Protein AF-A0A935GV16-F1 (afdb_monomer)

pLDDT: mean 92.58, std 10.13, range [47.0, 98.69]

Foldseek 3Di:
DLWAALVLLCLQQVHDSVVVVVCCVVPLWDWDADPNGIITDVVSCCVRGPFNDDPVCSVLSSCLRVQPLVSLQVVLVSCVVSLNQLSSLVSLVSSLVVLNLSSLQVNLVCCCVVRNHRNDNVSSLVSLVSSVVVPNPVSVVVNVVVVVVVVPDDDPDD

Sequence (158 aa):
MNLISLQAAVVLTDRSERTLWRMIADGSVTRTVENGKALIDLHSLAPSLCVPLDADDYALVIKADQGDASAQTDLALIFFSHGKTKGAIYWLEQAGKQGFPEAMNWLGHCYVAGNGVGKDEATGLAWLGKAAALGHVISKAQISGVVYGRVNQPMPNS

Secondary structure (DSSP, 8-state):
--EEEHHHHHHHHT--HHHHHHHHHTTSS-EEEETTEEEEEHHHHGGG-SS---TTTHHHHHHHHTT-HHHHHHHHHHHHHTT-HHHHHHHHHHHHHTT-HHHHHHHHHHHHHTSSS---HHHHHHHHHHHHHTT-HHHHHHHHHHHHHHHTSPPP--

Radius of gyration: 18.98 Å; Cα contacts (8 Å, |Δi|>4): 235; chains: 1; bounding box: 52×38×54 Å

Nearest PDB structures (foldseek):
  6ok3-assembly1_B  TM=9.336E-01  e=8.615E-04  Oxalobacter formigenes OXCC13
  8sxq-assembly2_B  TM=8.264E-01  e=1.052E-03  Legionella pneumophila
  6deh-assembly2_B  TM=6.872E-01  e=8.615E-04  Legionella pneumophila subsp. pneumophila str. Philadelphia 1
  1ouv-assembly1_A  TM=8.443E-01  e=1.555E-02  Helicobacter pylori 26695
  1klx-assembly1_A  TM=7.976E-01  e=8.981E-03  Helicobacter pylori

Mean predicted aligned error: 5.22 Å

Structure (mmCIF, N/CA/C/O backbone):
data_AF-A0A935GV16-F1
#
_entry.id   AF-A0A935GV16-F1
#
loop_
_atom_site.group_PDB
_atom_site.id
_atom_site.type_symbol
_atom_site.label_atom_id
_atom_site.label_alt_id
_atom_site.label_comp_id
_atom_site.label_asym_id
_atom_site.label_entity_id
_atom_site.label_seq_id
_atom_site.pdbx_PDB_ins_code
_atom_site.Cartn_x
_atom_site.Cartn_y
_atom_site.Cartn_z
_atom_site.occupancy
_atom_site.B_iso_or_equiv
_atom_site.auth_seq_id
_atom_site.auth_comp_id
_atom_site.auth_asym_id
_atom_site.auth_atom_id
_atom_site.pdbx_PDB_model_num
ATOM 1 N N . MET A 1 1 ? -13.601 13.618 11.755 1.00 71.44 1 MET A N 1
ATOM 2 C CA . MET A 1 1 ? -13.307 12.198 12.038 1.00 71.44 1 MET A CA 1
ATOM 3 C C . MET A 1 1 ? -12.455 11.703 10.886 1.00 71.44 1 MET A C 1
ATOM 5 O O . MET A 1 1 ? -12.820 11.979 9.748 1.00 71.44 1 MET A O 1
ATOM 9 N N . ASN A 1 2 ? -11.297 11.106 11.162 1.00 90.69 2 ASN A N 1
ATOM 10 C CA . ASN A 1 2 ? -10.331 10.733 10.126 1.00 90.69 2 ASN A CA 1
ATOM 11 C C . ASN A 1 2 ? -10.659 9.319 9.660 1.00 90.69 2 ASN A C 1
ATOM 13 O O . ASN A 1 2 ? -10.172 8.344 10.220 1.00 90.69 2 ASN A O 1
ATOM 17 N N . LEU A 1 3 ? -11.589 9.225 8.713 1.00 95.50 3 LEU A N 1
ATOM 18 C CA . LEU A 1 3 ? -12.192 7.967 8.296 1.00 95.50 3 LEU A CA 1
ATOM 19 C C . LEU A 1 3 ? -11.471 7.379 7.090 1.00 95.50 3 LEU A C 1
ATOM 21 O O . LEU A 1 3 ? -11.207 8.090 6.123 1.00 95.50 3 LEU A O 1
ATOM 25 N N . ILE A 1 4 ? -11.209 6.077 7.147 1.00 96.88 4 ILE A N 1
ATOM 26 C CA . ILE A 1 4 ? -10.581 5.318 6.063 1.00 96.88 4 ILE A CA 1
ATOM 27 C C . ILE A 1 4 ? -11.333 4.017 5.793 1.00 96.88 4 ILE A C 1
ATOM 29 O O . ILE A 1 4 ? -12.059 3.503 6.650 1.00 96.88 4 ILE A O 1
ATOM 33 N N . SER A 1 5 ? -11.138 3.445 4.613 1.00 97.31 5 SER A N 1
ATOM 34 C CA . SER A 1 5 ? -11.672 2.134 4.274 1.00 97.31 5 SER A CA 1
ATOM 35 C C . SER A 1 5 ? -11.084 1.027 5.159 1.00 97.31 5 SER A C 1
ATOM 37 O O . SER A 1 5 ? -9.951 1.093 5.645 1.00 97.31 5 SER A O 1
ATOM 39 N N . LEU A 1 6 ? -11.848 -0.056 5.322 1.00 96.62 6 LEU A N 1
ATOM 40 C CA . LEU A 1 6 ? -11.369 -1.266 5.995 1.00 96.62 6 LEU A CA 1
ATOM 41 C C . LEU A 1 6 ? -10.099 -1.831 5.336 1.00 96.62 6 LEU A C 1
ATOM 43 O O . LEU A 1 6 ? -9.215 -2.329 6.029 1.00 96.62 6 LEU A O 1
ATOM 47 N N . GLN A 1 7 ? -9.984 -1.719 4.011 1.00 97.25 7 GLN A N 1
ATOM 48 C CA . GLN A 1 7 ? -8.817 -2.202 3.281 1.00 97.25 7 GLN A CA 1
ATOM 49 C C . GLN A 1 7 ? -7.567 -1.368 3.595 1.00 97.25 7 GLN A C 1
ATOM 51 O O . GLN A 1 7 ? -6.501 -1.939 3.826 1.00 97.25 7 GLN A O 1
ATOM 56 N N . ALA A 1 8 ? -7.686 -0.039 3.672 1.00 97.31 8 ALA A N 1
ATOM 57 C CA . ALA A 1 8 ? -6.582 0.804 4.126 1.00 97.31 8 ALA A CA 1
ATOM 58 C C . ALA A 1 8 ? -6.184 0.467 5.569 1.00 97.31 8 ALA A C 1
ATOM 60 O O . ALA A 1 8 ? -4.997 0.331 5.855 1.00 97.31 8 ALA A O 1
ATOM 61 N N . ALA A 1 9 ? -7.151 0.228 6.461 1.00 97.62 9 ALA A N 1
ATOM 62 C CA . ALA A 1 9 ? -6.873 -0.184 7.838 1.00 97.62 9 ALA A CA 1
ATOM 63 C C . ALA A 1 9 ? -6.107 -1.522 7.923 1.00 97.62 9 ALA A C 1
ATOM 65 O O . ALA A 1 9 ? -5.178 -1.653 8.725 1.00 97.62 9 ALA A O 1
ATOM 66 N N . VAL A 1 10 ? -6.452 -2.506 7.082 1.00 98.19 10 VAL A N 1
ATOM 67 C CA . VAL A 1 10 ? -5.728 -3.791 6.971 1.00 98.19 10 VAL A CA 1
ATOM 68 C C . VAL A 1 10 ? -4.258 -3.551 6.643 1.00 98.19 10 VAL A C 1
ATOM 70 O O . VAL A 1 10 ? -3.375 -4.105 7.299 1.00 98.19 10 VAL A O 1
ATOM 73 N N . VAL A 1 11 ? -3.992 -2.684 5.667 1.00 98.00 11 VAL A N 1
ATOM 74 C CA . VAL A 1 11 ? -2.633 -2.380 5.206 1.00 98.00 11 VAL A CA 1
ATOM 75 C C . VAL A 1 11 ? -1.856 -1.583 6.253 1.00 98.00 11 VAL A C 1
ATOM 77 O O . VAL A 1 11 ? -0.722 -1.933 6.567 1.00 98.00 11 VAL A O 1
ATOM 80 N N . LEU A 1 12 ? -2.476 -0.561 6.847 1.00 97.69 12 LEU A N 1
ATOM 81 C CA . LEU A 1 12 ? -1.882 0.293 7.882 1.00 97.69 12 LEU A CA 1
ATOM 82 C C . LEU A 1 12 ? -1.510 -0.458 9.155 1.00 97.69 12 LEU A C 1
ATOM 84 O O . LEU A 1 12 ? -0.559 -0.071 9.830 1.00 97.69 12 LEU A O 1
ATOM 88 N N . THR A 1 13 ? -2.225 -1.531 9.478 1.00 97.56 13 THR A N 1
ATOM 89 C CA . THR A 1 13 ? -1.956 -2.336 10.675 1.00 97.56 13 THR A CA 1
ATOM 90 C C . THR A 1 13 ? -1.159 -3.607 10.395 1.00 97.56 13 THR A C 1
ATOM 92 O O . THR A 1 13 ? -0.683 -4.229 11.343 1.00 97.56 13 THR A O 1
ATOM 95 N N . ASP A 1 14 ? -0.996 -4.003 9.126 1.00 96.88 14 ASP A N 1
ATOM 96 C CA . ASP A 1 14 ? -0.453 -5.314 8.727 1.00 96.88 14 ASP A CA 1
ATOM 97 C C . ASP A 1 14 ? -1.216 -6.476 9.410 1.00 96.88 14 ASP A C 1
ATOM 99 O O . ASP A 1 14 ? -0.645 -7.472 9.866 1.00 96.88 14 ASP A O 1
ATOM 103 N N . ARG A 1 15 ? -2.545 -6.329 9.545 1.00 96.50 15 ARG A N 1
ATOM 104 C CA . ARG A 1 15 ? -3.440 -7.302 10.200 1.00 96.50 15 ARG A CA 1
ATOM 105 C C . ARG A 1 15 ? -4.534 -7.762 9.253 1.00 96.50 15 ARG A C 1
ATOM 107 O O . ARG A 1 15 ? -5.042 -7.003 8.444 1.00 96.50 15 ARG A O 1
ATOM 114 N N . SER A 1 16 ? -4.967 -9.010 9.422 1.00 97.19 16 SER A N 1
ATOM 115 C CA . SER A 1 16 ? -6.108 -9.536 8.669 1.00 97.19 16 SER A CA 1
ATOM 116 C C . SER A 1 16 ? -7.405 -8.787 8.982 1.00 97.19 16 SER A C 1
ATOM 118 O O . SER A 1 16 ? -7.615 -8.344 10.11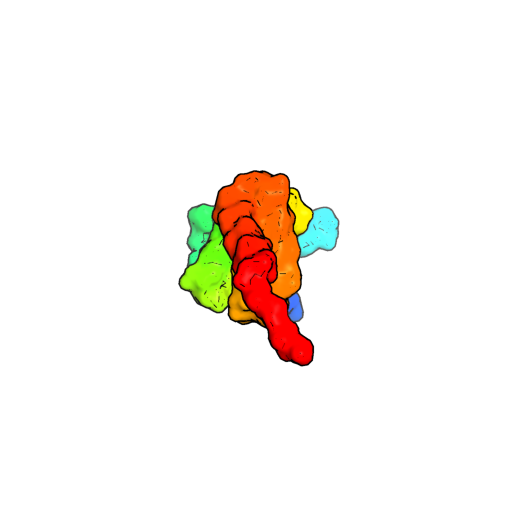5 1.00 97.19 16 SER A O 1
ATOM 120 N N . GLU A 1 17 ? -8.322 -8.768 8.016 1.00 96.62 17 GLU A N 1
ATOM 121 C CA . GLU A 1 17 ? -9.669 -8.217 8.184 1.00 96.62 17 GLU A CA 1
ATOM 122 C C . GLU A 1 17 ? -10.393 -8.829 9.397 1.00 96.62 17 GLU A C 1
ATOM 124 O O . GLU A 1 17 ? -10.965 -8.120 10.219 1.00 96.62 17 GLU A O 1
ATOM 129 N N . ARG A 1 18 ? -10.268 -10.152 9.590 1.00 97.31 18 ARG A N 1
ATOM 130 C CA . ARG A 1 18 ? -10.809 -10.869 10.758 1.00 97.31 18 ARG A CA 1
ATOM 131 C C . ARG A 1 18 ? -10.305 -10.294 12.083 1.00 97.31 18 ARG A C 1
ATOM 133 O O . ARG A 1 18 ? -11.061 -10.209 13.048 1.00 97.31 18 ARG A O 1
ATOM 140 N N . THR A 1 19 ? -9.025 -9.931 12.149 1.00 97.44 19 THR A N 1
ATOM 141 C CA . THR A 1 19 ? -8.430 -9.336 13.351 1.00 97.44 19 THR A CA 1
ATOM 142 C C . THR A 1 19 ? -9.002 -7.948 13.604 1.00 97.44 19 THR A C 1
ATOM 144 O O . THR A 1 19 ? -9.349 -7.654 14.745 1.00 97.44 19 THR A O 1
ATOM 147 N N . LEU A 1 20 ? -9.153 -7.129 12.559 1.00 97.12 20 LEU A N 1
ATOM 148 C CA . LEU A 1 20 ? -9.764 -5.805 12.687 1.00 97.12 20 LEU A CA 1
ATOM 149 C C . LEU A 1 20 ? -11.225 -5.893 13.122 1.00 97.12 20 LEU A C 1
ATOM 151 O O . LEU A 1 20 ? -11.627 -5.181 14.035 1.00 97.12 20 LEU A O 1
ATOM 155 N N . TRP A 1 21 ? -12.007 -6.822 12.568 1.00 97.19 21 TRP A N 1
ATOM 156 C CA . TRP A 1 21 ? -13.382 -7.037 13.022 1.00 97.19 21 TRP A CA 1
ATOM 157 C C . TRP A 1 21 ? -13.468 -7.420 14.499 1.00 97.19 21 TRP A C 1
ATOM 159 O O . TRP A 1 21 ? -14.381 -6.964 15.186 1.00 97.19 21 TRP A O 1
ATOM 169 N N . ARG A 1 22 ? -12.505 -8.197 15.012 1.00 97.50 22 ARG A N 1
ATOM 170 C CA . ARG A 1 22 ? -12.417 -8.495 16.447 1.00 97.50 22 ARG A CA 1
ATOM 171 C C . ARG A 1 22 ? -12.119 -7.241 17.273 1.00 97.50 22 ARG A C 1
ATOM 173 O O . ARG A 1 22 ? -12.804 -7.027 18.261 1.00 97.50 22 ARG A O 1
ATOM 180 N N . MET A 1 23 ? -11.172 -6.410 16.834 1.00 96.50 23 MET A N 1
ATOM 181 C CA . MET A 1 23 ? -10.834 -5.140 17.500 1.00 96.50 23 MET A CA 1
ATOM 182 C C . MET A 1 23 ? -12.003 -4.146 17.495 1.00 96.50 23 MET A C 1
ATOM 184 O O . MET A 1 23 ? -12.144 -3.323 18.391 1.00 96.50 23 MET A O 1
ATOM 188 N N . ILE A 1 24 ? -12.864 -4.214 16.481 1.00 96.25 24 ILE A N 1
ATOM 189 C CA . ILE A 1 24 ? -14.084 -3.410 16.453 1.00 96.25 24 ILE A CA 1
ATOM 190 C C . ILE A 1 24 ? -15.137 -3.992 17.405 1.00 96.25 24 ILE A C 1
ATOM 192 O O . ILE A 1 24 ? -15.853 -3.247 18.066 1.00 96.25 24 ILE A O 1
ATOM 196 N N . ALA A 1 25 ? -15.245 -5.321 17.488 1.00 96.38 25 ALA A N 1
ATOM 197 C CA . ALA A 1 25 ? -16.183 -5.993 18.385 1.00 96.38 25 ALA A CA 1
ATOM 198 C C . ALA A 1 25 ? -15.826 -5.818 19.871 1.00 96.38 25 ALA A C 1
ATOM 200 O O . ALA A 1 25 ? -16.730 -5.755 20.699 1.00 96.38 25 ALA A O 1
ATOM 201 N N . ASP A 1 26 ? -14.535 -5.731 20.204 1.00 95.50 26 ASP A N 1
ATOM 202 C CA . ASP A 1 26 ? -14.057 -5.486 21.571 1.00 95.50 26 ASP A CA 1
ATOM 203 C C . ASP A 1 26 ? -13.931 -3.992 21.937 1.00 95.50 26 ASP A C 1
ATOM 205 O O . ASP A 1 26 ? -13.652 -3.669 23.090 1.00 95.50 26 ASP A O 1
ATOM 209 N N . GLY A 1 27 ? -14.192 -3.084 20.989 1.00 94.56 27 GLY A N 1
ATOM 210 C CA . GLY A 1 27 ? -14.196 -1.634 21.206 1.00 94.56 27 GLY A CA 1
ATOM 211 C C . GLY A 1 27 ? -12.821 -0.965 21.156 1.00 94.56 27 GLY A C 1
ATOM 212 O O . GLY A 1 27 ? -12.742 0.245 21.357 1.00 94.56 27 GLY A O 1
ATOM 213 N N . SER A 1 28 ? -11.749 -1.705 20.854 1.00 94.94 28 SER A N 1
ATOM 214 C CA . SER A 1 28 ? -10.404 -1.132 20.691 1.00 94.94 28 SER A CA 1
ATOM 215 C C . SER A 1 28 ? -10.282 -0.235 19.455 1.00 94.94 28 SER A C 1
ATOM 217 O O . SER A 1 28 ? -9.417 0.635 19.416 1.00 94.94 28 SER A O 1
ATOM 219 N N . VAL A 1 29 ? -11.110 -0.466 18.431 1.00 96.06 29 VAL A N 1
ATOM 220 C CA . VAL A 1 29 ? -11.138 0.309 17.183 1.00 96.06 29 VAL A CA 1
ATOM 221 C C . VAL A 1 29 ? -12.558 0.769 16.896 1.00 96.06 29 VAL A C 1
ATOM 223 O O . VAL A 1 29 ? -13.496 -0.030 16.867 1.00 96.06 29 VAL A O 1
ATOM 226 N N . THR A 1 30 ? -12.711 2.058 16.613 1.00 96.44 30 THR A N 1
ATOM 227 C CA . THR A 1 30 ? -14.010 2.657 16.313 1.00 96.44 30 THR A CA 1
ATOM 228 C C . THR A 1 30 ? -14.282 2.593 14.815 1.00 96.44 30 THR A C 1
ATOM 230 O O . THR A 1 30 ? -13.408 2.868 13.989 1.00 96.44 30 THR A O 1
ATOM 233 N N . ARG A 1 31 ? -15.523 2.258 14.448 1.00 95.31 31 ARG A N 1
ATOM 234 C CA . ARG A 1 31 ? -16.009 2.339 13.066 1.00 95.31 31 ARG A CA 1
ATOM 235 C C . ARG A 1 31 ? -17.272 3.185 12.971 1.00 95.31 31 ARG A C 1
ATOM 237 O O . ARG A 1 31 ? -18.069 3.218 13.905 1.00 95.31 31 ARG A O 1
ATOM 244 N N . THR A 1 32 ? -17.496 3.758 11.799 1.00 95.56 32 THR A N 1
ATOM 245 C CA . THR A 1 32 ? -18.804 4.244 11.350 1.00 95.56 32 THR A CA 1
ATOM 246 C C . THR A 1 32 ? -19.256 3.452 10.122 1.00 95.56 32 THR A C 1
ATOM 248 O O . THR A 1 32 ? -18.487 2.674 9.549 1.00 95.56 32 THR A O 1
ATOM 251 N N . VAL A 1 33 ? -20.517 3.607 9.732 1.00 94.12 33 VAL A N 1
ATOM 252 C CA . VAL A 1 33 ? -21.061 3.022 8.505 1.00 94.12 33 VAL A CA 1
ATOM 253 C C . VAL A 1 33 ? -21.597 4.147 7.636 1.00 94.12 33 VAL A C 1
ATOM 255 O O . VAL A 1 33 ? -22.515 4.855 8.037 1.00 94.12 33 VAL A O 1
ATOM 258 N N . GLU A 1 34 ? -21.052 4.277 6.431 1.00 91.50 34 GLU A N 1
ATOM 259 C CA . GLU A 1 34 ? -21.487 5.257 5.436 1.00 91.50 34 GLU A CA 1
ATOM 260 C C . GLU A 1 34 ? -21.792 4.540 4.123 1.00 91.50 34 GLU A C 1
ATOM 262 O O . GLU A 1 34 ? -20.988 3.747 3.631 1.00 91.50 34 GLU A O 1
ATOM 267 N N . ASN A 1 35 ? -22.982 4.773 3.558 1.00 90.38 35 ASN A N 1
ATOM 268 C CA . ASN A 1 35 ? -23.439 4.129 2.318 1.00 90.38 35 ASN A CA 1
ATOM 269 C C . ASN A 1 35 ? -23.295 2.590 2.330 1.00 90.38 35 ASN A C 1
ATOM 271 O O . ASN A 1 35 ? -22.925 1.976 1.330 1.00 90.38 35 ASN A O 1
ATOM 275 N N . GLY A 1 36 ? -23.541 1.965 3.487 1.00 89.75 36 GLY A N 1
ATOM 276 C CA . GLY A 1 36 ? -23.418 0.516 3.679 1.00 89.75 36 GLY A CA 1
ATOM 277 C C . GLY A 1 36 ? -21.979 -0.007 3.778 1.00 89.75 36 GLY A C 1
ATOM 278 O O . GLY A 1 36 ? -21.787 -1.216 3.894 1.00 89.75 36 GLY A O 1
ATOM 279 N N . LYS A 1 37 ? -20.967 0.869 3.762 1.00 91.44 37 LYS A N 1
ATOM 280 C CA . LYS A 1 37 ? -19.553 0.510 3.922 1.00 91.44 37 LYS A CA 1
ATOM 281 C C . LYS A 1 37 ? -19.069 0.879 5.318 1.00 91.44 37 LYS A C 1
ATOM 283 O O . LYS A 1 37 ? -19.358 1.963 5.816 1.00 91.44 37 LYS A O 1
ATOM 288 N N . ALA A 1 38 ? -18.315 -0.020 5.944 1.00 93.19 38 ALA A N 1
ATOM 289 C CA . ALA A 1 38 ? -17.644 0.278 7.201 1.00 93.19 38 ALA A CA 1
ATOM 290 C C . ALA A 1 38 ? -16.425 1.173 6.943 1.00 93.19 38 ALA A C 1
ATOM 292 O O . ALA A 1 38 ? -15.550 0.813 6.151 1.00 93.19 38 ALA A O 1
ATOM 293 N N . LEU A 1 39 ? -16.375 2.309 7.634 1.00 96.69 39 LEU A N 1
ATOM 294 C CA . LEU A 1 39 ? -15.226 3.204 7.667 1.00 96.69 39 LEU A CA 1
ATOM 295 C C . LEU A 1 39 ? -14.621 3.188 9.065 1.00 96.69 39 LEU A C 1
ATOM 297 O O . LEU A 1 39 ? -15.343 3.220 10.063 1.00 96.69 39 LEU A O 1
ATOM 301 N N . ILE A 1 40 ? -13.301 3.116 9.135 1.00 96.81 40 ILE A N 1
ATOM 302 C CA . ILE A 1 40 ? -12.550 2.979 10.377 1.00 96.81 40 ILE A CA 1
ATOM 303 C C . ILE A 1 40 ? -12.002 4.341 10.785 1.00 96.81 40 ILE A C 1
ATOM 305 O O . ILE A 1 40 ? -11.490 5.075 9.941 1.00 96.81 40 ILE A O 1
ATOM 309 N N . ASP A 1 41 ? -12.104 4.677 12.069 1.00 95.81 41 ASP A N 1
ATOM 310 C CA . ASP A 1 41 ? -11.482 5.883 12.609 1.00 95.81 41 ASP A CA 1
ATOM 311 C C . ASP A 1 41 ? -9.976 5.665 12.789 1.00 95.81 41 ASP A C 1
ATOM 313 O O . ASP A 1 41 ? -9.537 4.890 13.644 1.00 95.81 41 ASP A O 1
ATOM 317 N N . LEU A 1 42 ? -9.183 6.366 11.982 1.00 95.00 42 LEU A N 1
ATOM 318 C CA . LEU A 1 42 ? -7.728 6.261 11.949 1.00 95.00 42 LEU A CA 1
ATOM 319 C C . LEU A 1 42 ? -7.084 6.611 13.296 1.00 95.00 42 LEU A C 1
ATOM 321 O O . LEU A 1 42 ? -6.090 5.992 13.668 1.00 95.00 42 LEU A O 1
ATOM 325 N N . HIS A 1 43 ? -7.676 7.526 14.069 1.00 94.06 43 HIS A N 1
ATOM 326 C CA . HIS A 1 43 ? -7.149 7.857 15.393 1.00 94.06 43 HIS A CA 1
ATOM 327 C C . HIS A 1 43 ? -7.214 6.654 16.347 1.00 94.06 43 HIS A C 1
ATOM 329 O O . HIS A 1 43 ? -6.239 6.351 17.033 1.00 94.06 43 HIS A O 1
ATOM 335 N N . SER A 1 44 ? -8.320 5.902 16.325 1.00 94.88 44 SER A N 1
ATOM 336 C CA . SER A 1 44 ? -8.457 4.669 17.113 1.00 94.88 44 SER A CA 1
ATOM 337 C C . SER A 1 44 ? -7.489 3.554 16.681 1.00 94.88 44 SER A C 1
ATOM 339 O O . SER A 1 44 ? -7.157 2.679 17.477 1.00 94.88 44 SER A O 1
ATOM 341 N N . LEU A 1 45 ? -6.982 3.596 15.441 1.00 94.44 45 LEU A N 1
ATOM 342 C CA . LEU A 1 45 ? -5.989 2.642 14.938 1.00 94.44 45 LEU A CA 1
ATOM 343 C C . LEU A 1 45 ? -4.553 2.960 15.358 1.00 94.44 45 LEU A C 1
ATOM 345 O O . LEU A 1 45 ? -3.717 2.062 15.253 1.00 94.44 45 LEU A O 1
ATOM 349 N N . ALA A 1 46 ? -4.257 4.177 15.832 1.00 93.25 46 ALA A N 1
ATOM 350 C CA . ALA A 1 46 ? -2.893 4.637 16.116 1.00 93.25 46 ALA A CA 1
ATOM 351 C C . ALA A 1 46 ? -2.034 3.633 16.920 1.00 93.25 46 ALA A C 1
ATOM 353 O O . ALA A 1 46 ? -0.905 3.364 16.505 1.00 93.25 46 ALA A O 1
ATOM 354 N N . PRO A 1 47 ? -2.544 2.972 17.985 1.00 93.75 47 PRO A N 1
ATOM 355 C CA . PRO A 1 47 ? -1.760 1.996 18.753 1.00 93.75 47 PRO A CA 1
ATOM 356 C C . PRO A 1 47 ? -1.407 0.709 17.988 1.00 93.75 47 PRO A C 1
ATOM 358 O O . PRO A 1 47 ? -0.618 -0.103 18.465 1.00 93.75 47 PRO A O 1
ATOM 361 N N . SER A 1 48 ? -2.042 0.471 16.840 1.00 95.38 48 SER A N 1
ATOM 362 C CA . SER A 1 48 ? -1.935 -0.760 16.050 1.00 95.38 48 SER A CA 1
ATOM 363 C C . SER A 1 48 ? -1.279 -0.564 14.685 1.00 95.38 48 SER A C 1
ATOM 365 O O . SER A 1 48 ? -1.199 -1.535 13.928 1.00 95.38 48 SER A O 1
ATOM 367 N N . LEU A 1 49 ? -0.834 0.653 14.361 1.00 96.50 49 LEU A N 1
ATOM 368 C CA . LEU A 1 49 ? -0.180 0.955 13.093 1.00 96.50 49 LEU A CA 1
ATOM 369 C C . LEU A 1 49 ? 1.167 0.234 12.981 1.00 96.50 49 LEU A C 1
ATOM 371 O O . LEU A 1 49 ? 1.925 0.115 13.943 1.00 96.50 49 LEU A O 1
ATOM 375 N N . CYS A 1 50 ? 1.465 -0.260 11.783 1.00 96.75 50 CYS A N 1
ATOM 376 C CA . CYS A 1 50 ? 2.712 -0.959 11.487 1.00 96.75 50 CYS A CA 1
ATOM 377 C C . CYS A 1 50 ? 3.854 -0.011 11.076 1.00 96.75 50 CYS A C 1
ATOM 379 O O . CYS A 1 50 ? 4.995 -0.457 10.944 1.00 96.75 50 CYS A O 1
ATOM 381 N N . VAL A 1 51 ? 3.54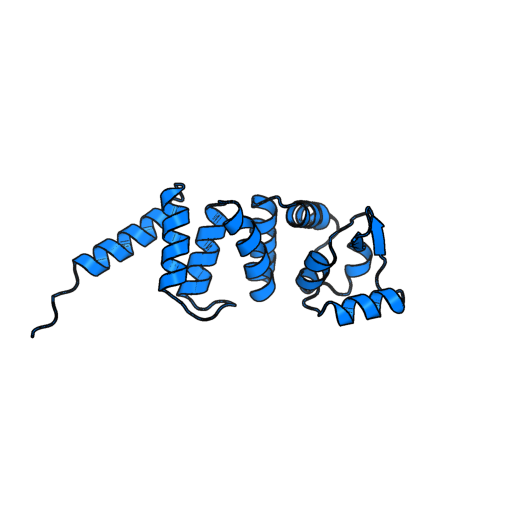0 1.272 10.898 1.00 96.44 51 VAL A N 1
ATOM 382 C CA . VAL A 1 51 ? 4.457 2.384 10.635 1.00 96.44 51 VAL A CA 1
ATOM 383 C C . VAL A 1 51 ? 4.093 3.553 11.559 1.00 96.44 51 VAL A C 1
ATOM 385 O O . VAL A 1 51 ? 2.914 3.691 11.900 1.00 96.44 51 VAL A O 1
ATOM 388 N N . PRO A 1 52 ? 5.060 4.377 11.998 1.00 93.12 52 PRO A N 1
ATOM 389 C CA . PRO A 1 52 ? 4.759 5.560 12.790 1.00 93.12 52 PRO A CA 1
ATOM 390 C C . PRO A 1 52 ? 4.067 6.587 11.890 1.00 93.12 52 PRO A C 1
ATOM 392 O O . PRO A 1 52 ? 4.698 7.149 11.002 1.00 93.12 52 PRO A O 1
ATOM 395 N N . LEU A 1 53 ? 2.765 6.778 12.102 1.00 92.88 53 LEU A N 1
ATOM 396 C CA . LEU A 1 53 ? 1.992 7.863 11.502 1.00 92.88 53 LEU A CA 1
ATOM 397 C C . LEU A 1 53 ? 1.347 8.646 12.633 1.00 92.88 53 LEU A C 1
ATOM 399 O O . LEU A 1 53 ? 0.679 8.056 13.495 1.00 92.88 53 LEU A O 1
ATOM 403 N N . ASP A 1 54 ? 1.550 9.952 12.626 1.00 87.19 54 ASP A N 1
ATOM 404 C CA . ASP A 1 54 ? 0.930 10.853 13.586 1.00 87.19 54 ASP A CA 1
ATOM 405 C C . ASP A 1 54 ? -0.268 11.595 12.971 1.00 87.19 54 ASP A C 1
ATOM 407 O O . ASP A 1 54 ? -0.748 11.271 11.883 1.00 87.19 54 ASP A O 1
ATOM 411 N N . ALA A 1 55 ? -0.819 12.553 13.716 1.00 87.12 55 ALA A N 1
ATOM 412 C CA . ALA A 1 55 ? -1.988 13.303 13.279 1.00 87.12 55 ALA A CA 1
ATOM 413 C C . ALA A 1 55 ? -1.728 14.140 12.013 1.00 87.12 55 ALA A C 1
ATOM 415 O O . ALA A 1 55 ? -2.676 14.372 11.256 1.00 87.12 55 ALA A O 1
ATOM 416 N N . ASP A 1 56 ? -0.483 14.554 11.770 1.00 89.44 56 ASP A N 1
ATOM 417 C CA . ASP A 1 56 ? -0.112 15.361 10.607 1.00 89.44 56 ASP A CA 1
ATOM 418 C C . ASP A 1 56 ? -0.080 14.490 9.336 1.00 89.44 56 ASP A C 1
ATOM 420 O O . ASP A 1 56 ? -0.464 14.945 8.252 1.00 89.44 56 ASP A O 1
ATOM 424 N N . ASP A 1 57 ? 0.232 13.198 9.477 1.00 94.38 57 ASP A N 1
ATOM 425 C CA . ASP A 1 57 ? 0.212 12.223 8.380 1.00 94.38 57 ASP A CA 1
ATOM 426 C C . ASP A 1 57 ? -1.201 11.762 7.983 1.00 94.38 57 ASP A C 1
ATOM 428 O O . ASP A 1 57 ? -1.415 11.215 6.897 1.00 94.38 57 ASP A O 1
ATOM 432 N N . TYR A 1 58 ? -2.212 11.959 8.832 1.00 94.81 58 TYR A N 1
ATOM 433 C CA . TYR A 1 58 ? -3.559 11.433 8.566 1.00 94.81 58 TYR A CA 1
ATOM 434 C C . TYR A 1 58 ? -4.182 12.012 7.298 1.00 94.81 58 TYR A C 1
ATOM 436 O O . TYR A 1 58 ? -4.894 11.304 6.583 1.00 94.81 58 TYR A O 1
ATOM 444 N N . ALA A 1 59 ? -3.882 13.271 6.973 1.00 96.38 59 ALA A N 1
ATOM 445 C CA . ALA A 1 59 ? -4.331 13.876 5.724 1.00 96.38 59 ALA A CA 1
ATOM 446 C C . ALA A 1 59 ? -3.763 13.142 4.496 1.00 96.38 59 ALA A C 1
ATOM 448 O O . ALA A 1 59 ? -4.480 12.961 3.509 1.00 96.38 59 ALA A O 1
ATOM 449 N N . LEU A 1 60 ? -2.506 12.688 4.561 1.00 97.31 60 LEU A N 1
ATOM 450 C CA . LEU A 1 60 ? -1.880 11.880 3.514 1.00 97.31 60 LEU A CA 1
ATOM 451 C C . LEU A 1 60 ? -2.583 10.524 3.385 1.00 97.31 60 LEU A C 1
ATOM 453 O O . LEU A 1 60 ? -2.955 10.128 2.281 1.00 97.31 60 LEU A O 1
ATOM 457 N N . VAL A 1 61 ? -2.824 9.847 4.510 1.00 97.94 61 VAL A N 1
ATOM 458 C CA . VAL A 1 61 ? -3.498 8.539 4.534 1.00 97.94 61 VAL A CA 1
ATOM 459 C C . VAL A 1 61 ? -4.906 8.620 3.947 1.00 97.94 61 VAL A C 1
ATOM 461 O O . VAL A 1 61 ? -5.284 7.779 3.132 1.00 97.94 61 VAL A O 1
ATOM 464 N N . ILE A 1 62 ? -5.673 9.646 4.320 1.00 97.12 62 ILE A N 1
ATOM 465 C CA . ILE A 1 62 ? -7.032 9.853 3.809 1.00 97.12 62 ILE A CA 1
ATOM 466 C C . ILE A 1 62 ? -7.005 10.094 2.297 1.00 97.12 62 ILE A C 1
ATOM 468 O O . ILE A 1 62 ? -7.783 9.479 1.571 1.00 97.12 62 ILE A O 1
ATOM 472 N N . LYS A 1 63 ? -6.093 10.939 1.797 1.00 98.19 63 LYS A N 1
ATOM 473 C CA . LYS A 1 63 ? -5.939 11.162 0.349 1.00 98.19 63 LYS A CA 1
ATOM 474 C C . LYS A 1 63 ? -5.565 9.876 -0.387 1.00 98.19 63 LYS A C 1
ATOM 476 O O . LYS A 1 63 ? -6.136 9.590 -1.439 1.00 98.19 63 LYS A O 1
ATOM 481 N N . ALA A 1 64 ? -4.655 9.083 0.178 1.00 98.38 64 ALA A N 1
ATOM 482 C CA . ALA A 1 64 ? -4.243 7.812 -0.405 1.00 98.38 64 ALA A CA 1
ATOM 483 C C . ALA A 1 64 ? -5.414 6.814 -0.493 1.00 98.38 64 ALA A C 1
ATOM 485 O O . ALA A 1 64 ? -5.618 6.189 -1.539 1.00 98.38 64 ALA A O 1
ATOM 486 N N . ASP A 1 65 ? -6.221 6.706 0.567 1.00 97.94 65 ASP A N 1
ATOM 487 C CA . ASP A 1 65 ? -7.427 5.866 0.604 1.00 97.94 65 ASP A CA 1
ATOM 488 C C . ASP A 1 65 ? -8.517 6.351 -0.369 1.00 97.94 65 ASP A C 1
ATOM 490 O O . ASP A 1 65 ? -9.213 5.544 -0.983 1.00 97.94 65 ASP A O 1
ATOM 494 N N . GLN A 1 66 ? -8.615 7.666 -0.585 1.00 96.69 66 GLN A N 1
ATOM 495 C CA . GLN A 1 66 ? -9.525 8.277 -1.562 1.00 96.69 66 GLN A CA 1
ATOM 496 C C . GLN A 1 66 ? -9.070 8.126 -3.020 1.00 96.69 66 GLN A C 1
ATOM 498 O O . GLN A 1 66 ? -9.821 8.481 -3.930 1.00 96.69 66 GLN A O 1
ATOM 503 N N . GLY A 1 67 ? -7.878 7.578 -3.258 1.00 97.62 67 GLY A N 1
ATOM 504 C CA . GLY A 1 67 ? -7.390 7.290 -4.602 1.00 97.62 67 GLY A CA 1
ATOM 505 C C . GLY A 1 67 ? -6.347 8.264 -5.136 1.00 97.62 67 GLY A C 1
ATOM 506 O O . GLY A 1 67 ? -5.945 8.105 -6.280 1.00 97.62 67 GLY A O 1
ATOM 507 N N . ASP A 1 68 ? -5.878 9.248 -4.369 1.00 98.50 68 ASP A N 1
ATOM 508 C CA . ASP A 1 68 ? -4.853 10.173 -4.864 1.00 98.50 68 ASP A CA 1
ATOM 509 C C . ASP A 1 68 ? -3.533 9.427 -5.120 1.00 98.50 68 ASP A C 1
ATOM 511 O O . ASP A 1 68 ? -2.880 8.944 -4.195 1.00 98.50 68 ASP A O 1
ATOM 515 N N . ALA A 1 69 ? -3.145 9.303 -6.392 1.00 98.25 69 ALA A N 1
ATOM 516 C CA . ALA A 1 69 ? -2.002 8.485 -6.788 1.00 98.25 69 ALA A CA 1
ATOM 517 C C . ALA A 1 69 ? -0.657 9.020 -6.261 1.00 98.25 69 ALA A C 1
ATOM 519 O O . ALA A 1 69 ? 0.255 8.229 -6.001 1.00 98.25 69 ALA A O 1
ATOM 520 N N . SER A 1 70 ? -0.532 10.338 -6.063 1.00 98.12 70 SER A N 1
ATOM 521 C CA . SER A 1 70 ? 0.661 10.926 -5.447 1.00 98.12 70 SER A CA 1
ATOM 522 C C . SER A 1 70 ? 0.724 10.537 -3.974 1.00 98.12 70 SER A C 1
ATOM 524 O O . SER A 1 70 ? 1.723 9.975 -3.539 1.00 98.12 70 SER A O 1
ATOM 526 N N . ALA A 1 71 ? -0.375 10.714 -3.237 1.00 98.44 71 ALA A N 1
ATOM 527 C CA . ALA A 1 71 ? -0.468 10.359 -1.825 1.00 98.44 71 ALA A CA 1
ATOM 528 C C . ALA A 1 71 ? -0.264 8.857 -1.582 1.00 98.44 71 ALA A C 1
ATOM 530 O O . ALA A 1 71 ? 0.390 8.463 -0.621 1.00 98.44 71 ALA A O 1
ATOM 531 N N . GLN A 1 72 ? -0.790 8.005 -2.465 1.00 98.69 72 GLN A N 1
ATOM 532 C CA . GLN A 1 72 ? -0.530 6.564 -2.439 1.00 98.69 72 GLN A CA 1
ATOM 533 C C . GLN A 1 72 ? 0.962 6.262 -2.613 1.00 98.69 72 GLN A C 1
ATOM 535 O O . GLN A 1 72 ? 1.506 5.412 -1.912 1.00 98.69 72 GLN A O 1
ATOM 540 N N . THR A 1 73 ? 1.640 6.974 -3.514 1.00 98.44 73 THR A N 1
ATOM 541 C CA . THR A 1 73 ? 3.083 6.809 -3.727 1.00 98.44 73 THR A CA 1
ATOM 542 C C . THR A 1 73 ? 3.873 7.270 -2.507 1.00 98.44 73 THR A C 1
ATOM 544 O O . THR A 1 73 ? 4.701 6.515 -2.004 1.00 98.44 73 THR A O 1
ATOM 547 N N . ASP A 1 74 ? 3.570 8.449 -1.971 1.00 98.25 74 ASP A N 1
ATOM 548 C CA . ASP A 1 74 ? 4.242 8.998 -0.791 1.00 98.25 74 ASP A CA 1
ATOM 549 C C . ASP A 1 74 ? 4.045 8.093 0.437 1.00 98.25 74 ASP A C 1
ATOM 551 O O . ASP A 1 74 ? 5.006 7.751 1.131 1.00 98.25 74 ASP A O 1
ATOM 555 N N . LEU A 1 75 ? 2.820 7.603 0.658 1.00 98.25 75 LEU A N 1
ATOM 556 C CA . LEU A 1 75 ? 2.530 6.647 1.725 1.00 98.25 75 LEU A CA 1
ATOM 557 C C . LEU A 1 75 ? 3.285 5.327 1.518 1.00 98.25 75 LEU A C 1
ATOM 559 O O . LEU A 1 75 ? 3.808 4.762 2.478 1.00 98.25 75 LEU A O 1
ATOM 563 N N . ALA A 1 76 ? 3.418 4.845 0.280 1.00 98.19 76 ALA A N 1
ATOM 564 C CA . ALA A 1 76 ? 4.228 3.664 0.002 1.00 98.19 76 ALA A CA 1
ATOM 565 C C . ALA A 1 76 ? 5.704 3.855 0.382 1.00 98.19 76 ALA A C 1
ATOM 567 O O . ALA A 1 76 ? 6.327 2.929 0.909 1.00 98.19 76 ALA A O 1
ATOM 568 N N . LEU A 1 77 ? 6.266 5.045 0.157 1.00 97.06 77 LEU A N 1
ATOM 569 C CA . LEU A 1 77 ? 7.646 5.355 0.538 1.00 97.06 77 LEU A CA 1
ATOM 570 C C . LEU A 1 77 ? 7.833 5.365 2.060 1.00 97.06 77 LEU A C 1
ATOM 572 O O . LEU A 1 77 ? 8.843 4.846 2.543 1.00 97.06 77 LEU A O 1
ATOM 576 N N . ILE A 1 78 ? 6.841 5.845 2.819 1.00 97.44 78 ILE A N 1
ATOM 577 C CA . ILE A 1 78 ? 6.833 5.730 4.289 1.00 97.44 78 ILE A CA 1
ATOM 578 C C . ILE A 1 78 ? 6.857 4.256 4.713 1.00 97.44 78 ILE A C 1
ATOM 580 O O . ILE A 1 78 ? 7.593 3.871 5.622 1.00 97.44 78 ILE A O 1
ATOM 584 N N . PHE A 1 79 ? 6.097 3.393 4.041 1.00 98.06 79 PHE A N 1
ATOM 585 C CA . PHE A 1 79 ? 6.136 1.959 4.322 1.00 98.06 79 PHE A CA 1
ATOM 586 C C . PHE A 1 7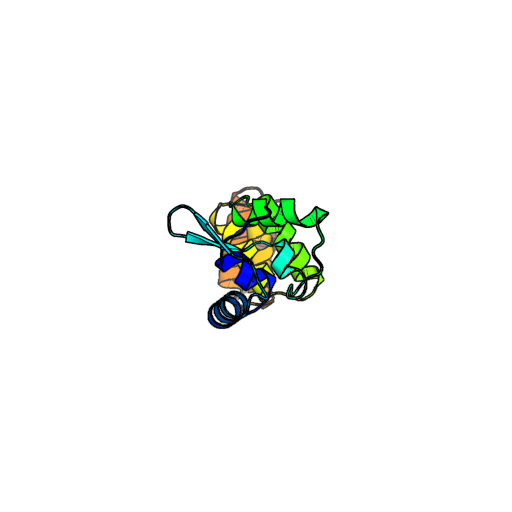9 ? 7.499 1.336 3.995 1.00 98.06 79 PHE A C 1
ATOM 588 O O . PHE A 1 79 ? 8.010 0.539 4.787 1.00 98.06 79 PHE A O 1
ATOM 595 N N . PHE A 1 80 ? 8.119 1.703 2.871 1.00 96.44 80 PHE A N 1
ATOM 596 C CA . PHE A 1 80 ? 9.450 1.202 2.517 1.00 96.44 80 PHE A CA 1
ATOM 597 C C . PHE A 1 80 ? 10.528 1.622 3.508 1.00 96.44 80 PHE A C 1
ATOM 599 O O . PHE A 1 80 ? 11.347 0.777 3.875 1.00 96.44 80 PHE A O 1
ATOM 606 N N . SER A 1 81 ? 10.521 2.875 3.971 1.00 96.00 81 SER A N 1
ATOM 607 C CA . SER A 1 81 ? 11.520 3.359 4.933 1.00 96.00 81 SER A CA 1
ATOM 608 C C . SER A 1 81 ? 11.472 2.604 6.267 1.00 96.00 81 SER A C 1
ATOM 610 O O . SER A 1 81 ? 12.490 2.486 6.945 1.00 96.00 81 SER A O 1
ATOM 612 N N . HIS A 1 82 ? 10.327 1.995 6.588 1.00 96.19 82 HIS A N 1
ATOM 613 C CA . HIS A 1 82 ? 10.117 1.153 7.769 1.00 96.19 82 HIS A CA 1
ATOM 614 C C . HIS A 1 82 ? 10.168 -0.358 7.477 1.00 96.19 82 HIS A C 1
ATOM 616 O O . HIS A 1 82 ? 9.785 -1.174 8.319 1.00 96.19 82 HIS A O 1
ATOM 622 N N . GLY A 1 83 ? 10.606 -0.763 6.280 1.00 95.25 83 GLY A N 1
ATOM 623 C CA . GLY A 1 83 ? 10.718 -2.174 5.893 1.00 95.25 83 GLY A CA 1
ATOM 624 C C . GLY A 1 83 ? 9.376 -2.891 5.691 1.00 95.25 83 GLY A C 1
ATOM 625 O O . GLY A 1 83 ? 9.337 -4.120 5.603 1.00 95.25 83 GLY A O 1
ATOM 626 N N . LYS A 1 84 ? 8.261 -2.159 5.591 1.00 96.81 84 LYS A N 1
ATOM 627 C CA . LYS A 1 84 ? 6.905 -2.695 5.388 1.00 96.81 84 LYS A CA 1
ATOM 628 C C . LYS A 1 84 ? 6.579 -2.849 3.906 1.00 96.81 84 LYS A C 1
ATOM 630 O O . LYS A 1 84 ? 5.644 -2.261 3.369 1.00 96.81 84 LYS A O 1
ATOM 635 N N . THR A 1 85 ? 7.351 -3.701 3.244 1.00 95.25 85 THR A N 1
ATOM 636 C CA . THR A 1 85 ? 7.335 -3.866 1.783 1.00 95.25 85 THR A CA 1
ATOM 637 C C . THR A 1 85 ? 5.971 -4.290 1.237 1.00 95.25 85 THR A C 1
ATOM 639 O O . THR A 1 85 ? 5.526 -3.738 0.241 1.00 95.25 85 THR A O 1
ATOM 642 N N . LYS A 1 86 ? 5.244 -5.191 1.912 1.00 94.44 86 LYS A N 1
ATOM 643 C CA . LYS A 1 86 ? 3.897 -5.618 1.481 1.00 94.44 86 LYS A CA 1
ATOM 644 C C . LYS A 1 86 ? 2.907 -4.455 1.376 1.00 94.44 86 LYS A C 1
ATOM 646 O O . LYS A 1 86 ? 2.197 -4.345 0.381 1.00 94.44 86 LYS A O 1
ATOM 651 N N . GLY A 1 87 ? 2.864 -3.590 2.391 1.00 96.75 87 GLY A N 1
ATOM 652 C CA . GLY A 1 87 ? 1.977 -2.428 2.385 1.00 96.75 87 GLY A CA 1
ATOM 653 C C . GLY A 1 87 ? 2.425 -1.363 1.388 1.00 96.75 87 GLY A C 1
ATOM 654 O O . GLY A 1 87 ? 1.588 -0.774 0.710 1.00 96.75 87 GLY A O 1
ATOM 655 N N . ALA A 1 88 ? 3.737 -1.193 1.213 1.00 97.94 88 ALA A N 1
ATOM 656 C CA . ALA A 1 88 ? 4.269 -0.308 0.186 1.00 97.94 88 ALA A CA 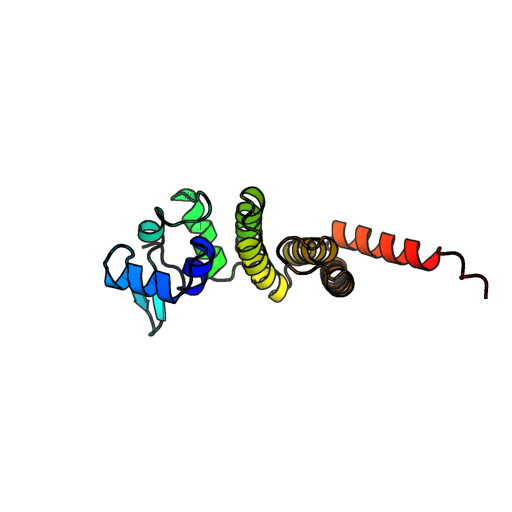1
ATOM 657 C C . ALA A 1 88 ? 3.846 -0.744 -1.227 1.00 97.94 88 ALA A C 1
ATOM 659 O O . ALA A 1 88 ? 3.331 0.064 -1.996 1.00 97.94 88 ALA A O 1
ATOM 660 N N . ILE A 1 89 ? 3.984 -2.035 -1.548 1.00 97.69 89 ILE A N 1
ATOM 661 C CA . ILE A 1 89 ? 3.556 -2.593 -2.839 1.00 97.69 89 ILE A CA 1
ATOM 662 C C . ILE A 1 89 ? 2.060 -2.399 -3.055 1.00 97.69 89 ILE A C 1
ATOM 664 O O . ILE A 1 89 ? 1.668 -1.978 -4.138 1.00 97.69 89 ILE A O 1
ATOM 668 N N . TYR A 1 90 ? 1.231 -2.635 -2.033 1.00 97.88 90 TYR A N 1
ATOM 669 C CA . TYR A 1 90 ? -0.209 -2.401 -2.136 1.00 97.88 90 TYR A CA 1
ATOM 670 C C . TYR A 1 90 ? -0.521 -0.974 -2.609 1.00 97.88 90 TYR A C 1
ATOM 672 O O . TYR A 1 90 ? -1.280 -0.798 -3.565 1.00 97.88 90 TYR A O 1
ATOM 680 N N . TRP A 1 91 ? 0.077 0.035 -1.970 1.00 98.50 91 TRP A N 1
ATOM 681 C CA . TRP A 1 91 ? -0.173 1.435 -2.306 1.00 98.50 91 TRP A CA 1
ATOM 682 C C . TRP A 1 91 ? 0.388 1.815 -3.678 1.00 98.50 91 TRP A C 1
ATOM 684 O O . TRP A 1 91 ? -0.307 2.456 -4.469 1.00 98.50 91 TRP A O 1
ATOM 694 N N . LEU A 1 92 ? 1.590 1.341 -4.016 1.00 98.38 92 LEU A N 1
ATOM 695 C CA . LEU A 1 92 ? 2.157 1.539 -5.347 1.00 98.38 92 LEU A CA 1
ATOM 696 C C . LEU A 1 92 ? 1.320 0.895 -6.449 1.00 98.38 92 LEU A C 1
ATOM 698 O O . LEU A 1 92 ? 1.187 1.474 -7.522 1.00 98.38 92 LEU A O 1
ATOM 702 N N . GLU A 1 93 ? 0.747 -0.286 -6.218 1.00 97.88 93 GLU A N 1
ATOM 703 C CA . GLU A 1 93 ? -0.145 -0.927 -7.183 1.00 97.88 93 GLU A CA 1
ATOM 704 C C . GLU A 1 93 ? -1.394 -0.088 -7.442 1.00 97.88 93 GLU A C 1
ATOM 706 O O . GLU A 1 93 ? -1.834 -0.012 -8.590 1.00 97.88 93 GLU A O 1
ATOM 711 N N . GLN A 1 94 ? -1.965 0.550 -6.414 1.00 98.12 94 GLN A N 1
ATOM 712 C CA . GLN A 1 94 ? -3.102 1.453 -6.611 1.00 98.12 94 GLN A CA 1
ATOM 713 C C . GLN A 1 94 ? -2.699 2.663 -7.465 1.00 98.12 94 GLN A C 1
ATOM 715 O O . GLN A 1 94 ? -3.379 2.963 -8.446 1.00 98.12 94 GLN A O 1
ATOM 720 N N . ALA A 1 95 ? -1.561 3.296 -7.173 1.00 98.38 95 ALA A N 1
ATOM 721 C CA . ALA A 1 95 ? -1.081 4.456 -7.929 1.00 98.38 95 ALA A CA 1
ATOM 722 C C . ALA A 1 95 ? -0.660 4.083 -9.364 1.00 98.38 95 ALA A C 1
ATOM 724 O O . ALA A 1 95 ? -0.985 4.769 -10.335 1.00 98.38 95 ALA A O 1
ATOM 725 N N . GLY A 1 96 ? 0.012 2.943 -9.526 1.00 97.75 96 GLY A N 1
ATOM 726 C 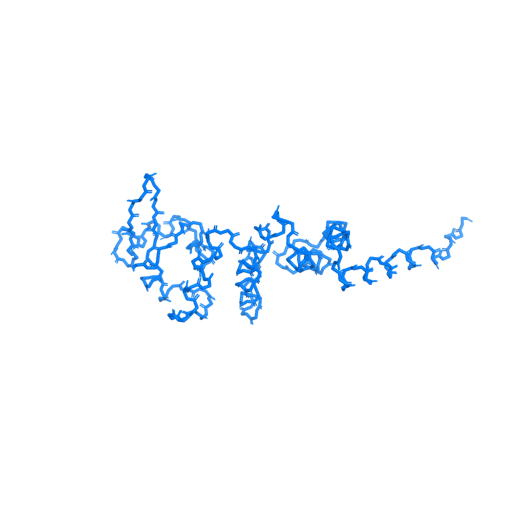CA . GLY A 1 96 ? 0.447 2.414 -10.815 1.00 97.75 96 GLY A CA 1
ATOM 727 C C . GLY A 1 96 ? -0.725 2.031 -11.720 1.00 97.75 96 GLY A C 1
ATOM 728 O O . GLY A 1 96 ? -0.675 2.289 -12.923 1.00 97.75 96 GLY A O 1
ATOM 729 N N . LYS A 1 97 ? -1.822 1.488 -11.169 1.00 97.38 97 LYS A N 1
ATOM 730 C CA . LYS A 1 97 ? -3.060 1.220 -11.932 1.00 97.38 97 LYS A CA 1
ATOM 731 C C . LYS A 1 97 ? -3.701 2.496 -12.483 1.00 97.38 97 LYS A C 1
ATOM 733 O O . LYS A 1 97 ? -4.368 2.430 -13.511 1.00 97.38 97 LYS A O 1
ATOM 738 N N . GLN A 1 98 ? -3.461 3.639 -11.845 1.00 97.50 98 GLN A N 1
ATOM 739 C CA . GLN A 1 98 ? -3.952 4.947 -12.284 1.00 97.50 98 GLN A CA 1
ATOM 740 C C . GLN A 1 98 ? -3.052 5.633 -13.319 1.00 97.50 98 GLN A C 1
ATOM 742 O O . GLN A 1 98 ? -3.373 6.726 -13.774 1.00 97.50 98 GLN A O 1
ATOM 747 N N . GLY A 1 99 ? -1.931 5.021 -13.712 1.00 96.69 99 GLY A N 1
ATOM 748 C CA . GLY A 1 99 ? -1.019 5.648 -14.667 1.00 96.69 99 GLY A CA 1
ATOM 749 C C . GLY A 1 99 ? 0.083 6.492 -14.030 1.00 96.69 99 GLY A C 1
ATOM 750 O O . GLY A 1 99 ? 0.763 7.202 -14.760 1.00 96.69 99 GLY A O 1
ATOM 751 N N . PHE A 1 100 ? 0.273 6.459 -12.705 1.00 98.19 100 PHE A N 1
ATOM 752 C CA . PHE A 1 100 ? 1.244 7.342 -12.056 1.00 98.19 100 PHE A CA 1
ATOM 753 C C . PHE A 1 100 ? 2.690 6.868 -12.297 1.00 98.19 100 PHE A C 1
ATOM 755 O O . PHE A 1 100 ? 3.065 5.798 -11.800 1.00 98.19 100 PHE A O 1
ATOM 762 N N . PRO A 1 101 ? 3.523 7.615 -13.055 1.00 97.75 101 PRO A N 1
ATOM 763 C CA . PRO A 1 101 ? 4.790 7.076 -13.551 1.00 97.75 101 PRO A CA 1
ATOM 764 C C . PRO A 1 101 ? 5.821 6.801 -12.451 1.00 97.75 101 PRO A C 1
ATOM 766 O O . PRO A 1 101 ? 6.556 5.819 -12.542 1.00 97.75 101 PRO A O 1
ATOM 769 N N . GLU A 1 102 ? 5.837 7.614 -11.392 1.00 97.81 102 GLU A N 1
ATOM 770 C CA . GLU A 1 102 ? 6.707 7.410 -10.225 1.00 97.81 102 GLU A CA 1
ATOM 771 C C . GLU A 1 102 ? 6.383 6.075 -9.534 1.00 97.81 102 GLU A C 1
ATOM 773 O O . GLU A 1 102 ? 7.270 5.263 -9.275 1.00 97.81 102 GLU A O 1
ATOM 778 N N . ALA A 1 103 ? 5.097 5.772 -9.321 1.00 98.06 103 ALA A N 1
ATOM 779 C CA . ALA A 1 103 ? 4.689 4.510 -8.710 1.00 98.06 103 ALA A CA 1
ATOM 780 C C . ALA A 1 103 ? 5.059 3.297 -9.568 1.00 98.06 103 ALA A C 1
ATOM 782 O O . ALA A 1 103 ? 5.548 2.287 -9.059 1.00 98.06 103 ALA A O 1
ATOM 783 N N . MET A 1 104 ? 4.862 3.400 -10.886 1.00 98.44 104 MET A N 1
ATOM 784 C CA . MET A 1 104 ? 5.267 2.358 -11.831 1.00 98.44 104 MET A CA 1
ATOM 785 C C . MET A 1 104 ? 6.779 2.124 -11.811 1.00 98.44 104 MET A C 1
ATOM 787 O O . MET A 1 104 ? 7.216 0.975 -11.894 1.00 98.44 104 MET A O 1
ATOM 791 N N . ASN A 1 105 ? 7.578 3.186 -11.670 1.00 97.75 105 ASN A N 1
ATOM 792 C CA . ASN A 1 105 ? 9.020 3.064 -11.508 1.00 97.75 105 ASN A CA 1
ATOM 793 C C . ASN A 1 105 ? 9.366 2.230 -10.268 1.00 97.75 105 ASN A C 1
ATOM 795 O O . ASN A 1 105 ? 10.103 1.244 -10.365 1.0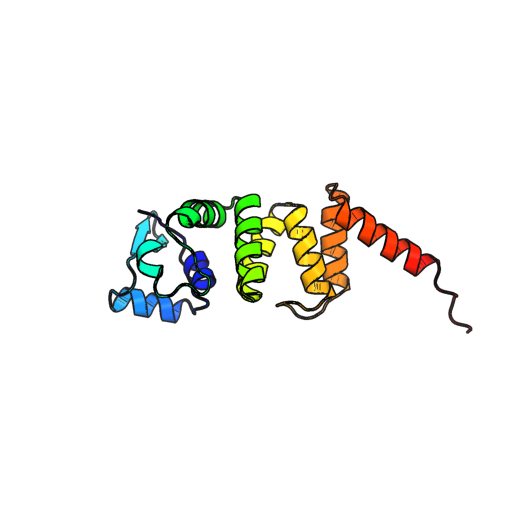0 97.75 105 ASN A O 1
ATOM 799 N N . TRP A 1 106 ? 8.775 2.572 -9.122 1.00 97.62 106 TRP A N 1
ATOM 800 C CA . TRP A 1 106 ? 8.993 1.836 -7.879 1.00 97.62 106 TRP A CA 1
ATOM 801 C C . TRP A 1 106 ? 8.534 0.375 -7.955 1.00 97.62 106 TRP A C 1
ATOM 803 O O . TRP A 1 106 ? 9.284 -0.511 -7.540 1.00 97.62 106 TRP A O 1
ATOM 813 N N . LEU A 1 107 ? 7.363 0.090 -8.538 1.00 96.88 107 LEU A N 1
ATOM 814 C CA . LEU A 1 107 ? 6.914 -1.290 -8.780 1.00 96.88 107 LEU A CA 1
ATOM 815 C C . LEU A 1 107 ? 7.910 -2.055 -9.647 1.00 96.88 107 LEU A C 1
ATOM 817 O O . LEU A 1 107 ? 8.267 -3.188 -9.326 1.00 96.88 107 LEU A O 1
ATOM 821 N N . GLY A 1 108 ? 8.385 -1.420 -10.719 1.00 96.44 108 GLY A N 1
ATOM 822 C CA . GLY A 1 108 ? 9.383 -1.984 -11.615 1.00 96.44 108 GLY A CA 1
ATOM 823 C C . GLY A 1 108 ? 10.624 -2.458 -10.866 1.00 96.44 108 GLY A C 1
ATOM 824 O O . GLY A 1 108 ? 11.018 -3.620 -10.978 1.00 96.44 108 GLY A O 1
ATOM 825 N N . HIS A 1 109 ? 11.177 -1.593 -10.017 1.00 95.12 109 HIS A N 1
ATOM 826 C CA . HIS A 1 109 ? 12.296 -1.940 -9.145 1.00 95.12 109 HIS A CA 1
ATOM 827 C C . HIS A 1 109 ? 11.983 -3.084 -8.183 1.00 95.12 109 HIS A C 1
ATOM 829 O O . HIS A 1 109 ? 12.813 -3.979 -8.014 1.00 95.12 109 HIS A O 1
ATOM 835 N N . CYS A 1 110 ? 10.800 -3.081 -7.572 1.00 95.69 110 CYS A N 1
ATOM 836 C CA . CYS A 1 110 ? 10.424 -4.116 -6.618 1.00 95.69 110 CYS A CA 1
ATOM 837 C C . CYS A 1 110 ? 10.355 -5.499 -7.268 1.00 95.69 110 CYS A C 1
ATOM 839 O O . CYS A 1 110 ? 10.888 -6.453 -6.706 1.00 95.69 110 CYS A O 1
ATOM 841 N N . TYR A 1 111 ? 9.791 -5.605 -8.471 1.00 96.31 111 TYR A N 1
ATOM 842 C CA . TYR A 1 111 ? 9.753 -6.861 -9.221 1.00 96.31 111 TYR A CA 1
ATOM 843 C C . TYR A 1 111 ? 11.134 -7.299 -9.725 1.00 96.31 111 TYR A C 1
ATOM 845 O O . TYR A 1 111 ? 11.477 -8.474 -9.594 1.00 96.31 111 TYR A O 1
ATOM 853 N N . VAL A 1 112 ? 11.967 -6.378 -10.229 1.00 94.12 112 VAL A N 1
ATOM 854 C CA . VAL A 1 112 ? 13.338 -6.715 -10.669 1.00 94.12 112 VAL A CA 1
ATOM 855 C C . VAL A 1 112 ? 14.199 -7.208 -9.501 1.00 94.12 112 VAL A C 1
ATOM 857 O O . VAL A 1 112 ? 14.966 -8.161 -9.656 1.00 94.12 112 VAL A O 1
ATOM 860 N N . ALA A 1 113 ? 14.079 -6.580 -8.330 1.00 91.00 113 ALA A N 1
ATOM 861 C CA . ALA A 1 113 ? 14.871 -6.920 -7.150 1.00 91.00 113 ALA A CA 1
ATOM 862 C C . ALA A 1 113 ? 14.268 -8.058 -6.306 1.00 91.00 113 ALA A C 1
ATOM 864 O O . ALA A 1 113 ? 14.983 -8.663 -5.510 1.00 91.00 113 ALA A O 1
ATOM 865 N N . GLY A 1 114 ? 12.974 -8.355 -6.461 1.00 91.81 114 GLY A N 1
ATOM 866 C CA . GLY A 1 114 ? 12.239 -9.250 -5.563 1.00 91.81 114 GLY A CA 1
ATOM 867 C C . GLY A 1 114 ? 11.982 -8.639 -4.179 1.00 91.81 114 GLY A C 1
ATOM 868 O O . GLY A 1 114 ? 12.027 -9.340 -3.169 1.00 91.81 114 GLY A O 1
ATOM 869 N N . ASN A 1 115 ? 11.768 -7.321 -4.103 1.00 89.75 115 ASN A N 1
ATOM 870 C CA . ASN A 1 115 ? 11.534 -6.624 -2.840 1.00 89.75 115 ASN A CA 1
ATOM 871 C C . ASN A 1 115 ? 10.040 -6.616 -2.487 1.00 89.75 115 ASN A C 1
ATOM 873 O O . ASN A 1 115 ? 9.255 -5.898 -3.101 1.00 89.75 115 ASN A O 1
ATOM 877 N N . GLY A 1 116 ? 9.633 -7.429 -1.509 1.00 84.00 116 GLY A N 1
ATOM 878 C CA . GLY A 1 116 ? 8.229 -7.554 -1.081 1.00 84.00 116 GLY A CA 1
ATOM 879 C C . GLY A 1 116 ? 7.326 -8.348 -2.032 1.00 84.00 116 GLY A C 1
ATOM 880 O O . GLY A 1 116 ? 6.236 -8.753 -1.635 1.00 84.00 116 GLY A O 1
ATOM 881 N N . VAL A 1 117 ? 7.804 -8.625 -3.244 1.00 91.06 117 VAL A N 1
ATOM 882 C CA . VAL A 1 117 ? 7.185 -9.475 -4.267 1.00 91.06 117 VAL A CA 1
ATOM 883 C C . VAL A 1 117 ? 8.183 -10.533 -4.731 1.00 91.06 117 VAL A C 1
ATOM 885 O O . VAL A 1 117 ? 9.389 -10.387 -4.541 1.00 91.06 117 VAL A O 1
ATOM 888 N N . GLY A 1 118 ? 7.693 -11.607 -5.352 1.00 92.00 118 GLY A N 1
ATOM 889 C CA . GLY A 1 118 ? 8.571 -12.560 -6.029 1.00 92.00 118 GLY A CA 1
ATOM 890 C C . GLY A 1 118 ? 9.379 -11.856 -7.119 1.00 92.00 118 GLY A C 1
ATOM 891 O O . GLY A 1 118 ? 8.842 -11.013 -7.839 1.00 92.00 118 GLY A O 1
ATOM 892 N N . LYS A 1 119 ? 10.669 -12.188 -7.229 1.00 94.88 119 LYS A N 1
ATOM 893 C CA . LYS A 1 119 ? 11.522 -11.644 -8.286 1.00 94.88 119 LYS A CA 1
ATOM 894 C C . LYS A 1 119 ? 10.960 -12.050 -9.649 1.00 94.88 119 LYS A C 1
ATOM 896 O O . LYS A 1 119 ? 10.897 -13.236 -9.961 1.00 94.88 119 LYS A O 1
ATOM 901 N N . ASP A 1 120 ? 10.605 -11.058 -10.451 1.00 95.81 120 ASP A N 1
ATOM 902 C CA . ASP A 1 120 ? 10.108 -11.213 -11.812 1.00 95.81 120 ASP A CA 1
ATOM 903 C C . ASP A 1 120 ? 10.604 -10.032 -12.649 1.00 95.81 120 ASP A C 1
ATOM 905 O O . ASP A 1 120 ? 10.014 -8.952 -12.700 1.00 95.81 120 ASP A O 1
ATOM 909 N N . GLU A 1 121 ? 11.741 -10.239 -13.304 1.00 93.38 121 GLU A N 1
ATOM 910 C CA . GLU A 1 121 ? 12.366 -9.204 -14.117 1.00 93.38 121 GLU A CA 1
ATOM 911 C C . GLU A 1 121 ? 11.483 -8.789 -15.301 1.00 93.38 121 GLU A C 1
ATOM 913 O O . GLU A 1 121 ? 11.467 -7.615 -15.665 1.00 93.38 121 GLU A O 1
ATOM 918 N N . ALA A 1 122 ? 10.707 -9.712 -15.881 1.00 93.69 122 ALA A N 1
ATOM 919 C CA . 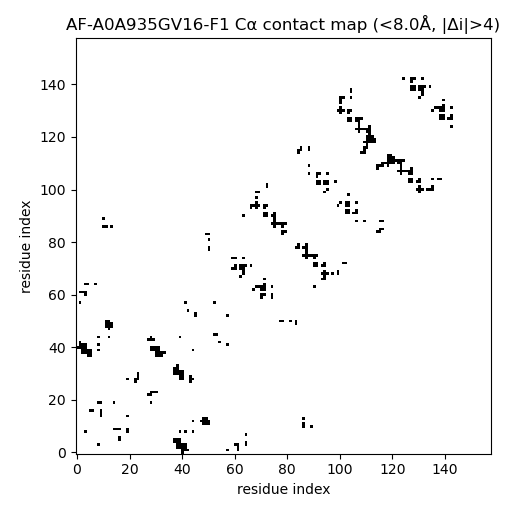ALA A 1 122 ? 9.845 -9.405 -17.018 1.00 93.69 122 ALA A CA 1
ATOM 920 C C . ALA A 1 122 ? 8.715 -8.456 -16.605 1.00 93.69 122 ALA A C 1
ATOM 922 O O . ALA A 1 122 ? 8.508 -7.424 -17.251 1.00 93.69 122 ALA A O 1
ATOM 923 N N . THR A 1 123 ? 8.041 -8.755 -15.491 1.00 94.44 123 THR A N 1
ATOM 924 C CA . THR A 1 123 ? 7.015 -7.869 -14.924 1.00 94.44 123 THR A CA 1
ATOM 925 C C . THR A 1 123 ? 7.614 -6.527 -14.504 1.00 94.44 123 THR A C 1
ATOM 927 O O . THR A 1 123 ? 7.036 -5.474 -14.786 1.00 94.44 123 THR A O 1
ATOM 930 N N . GLY A 1 124 ? 8.802 -6.535 -13.896 1.00 95.81 124 GLY A N 1
ATOM 931 C CA . GLY A 1 124 ? 9.490 -5.310 -13.501 1.00 95.81 124 GLY A CA 1
ATOM 932 C C . GLY A 1 124 ? 9.830 -4.398 -14.682 1.00 95.81 124 GLY A C 1
ATOM 933 O O . GLY A 1 124 ? 9.487 -3.214 -14.677 1.00 95.81 124 GLY A O 1
ATOM 934 N N . LEU A 1 125 ? 10.412 -4.954 -15.746 1.00 95.38 125 LEU A N 1
ATOM 935 C CA . LEU A 1 125 ? 10.696 -4.219 -16.981 1.00 95.38 125 LEU A CA 1
ATOM 936 C C . LEU A 1 125 ? 9.419 -3.734 -17.676 1.00 95.38 125 LEU A C 1
ATOM 938 O O . LEU A 1 125 ? 9.428 -2.655 -18.266 1.00 95.38 125 LEU A O 1
ATOM 942 N N . ALA A 1 126 ? 8.312 -4.475 -17.589 1.00 95.62 126 ALA A N 1
ATOM 943 C CA . ALA A 1 126 ? 7.033 -4.023 -18.131 1.00 95.62 126 ALA A CA 1
ATOM 944 C C . ALA A 1 126 ? 6.517 -2.766 -17.405 1.00 95.62 126 ALA A C 1
ATOM 946 O O . ALA A 1 126 ? 6.054 -1.828 -18.058 1.00 95.62 126 ALA A O 1
ATOM 947 N N . TRP A 1 127 ? 6.631 -2.706 -16.075 1.00 97.38 127 TRP A N 1
ATOM 948 C CA . TRP A 1 127 ? 6.283 -1.509 -15.302 1.00 97.38 127 TRP A CA 1
ATOM 949 C C . TRP A 1 127 ? 7.207 -0.326 -15.604 1.00 97.38 127 TRP A C 1
ATOM 951 O O . TRP A 1 127 ? 6.713 0.769 -15.879 1.00 97.38 127 TRP A O 1
ATOM 961 N N . LEU A 1 128 ? 8.525 -0.550 -15.655 1.00 96.56 128 LEU A N 1
ATOM 962 C CA . LEU A 1 128 ? 9.494 0.480 -16.050 1.00 96.56 128 LEU A CA 1
ATOM 963 C C . LEU A 1 128 ? 9.235 0.991 -17.477 1.00 96.56 128 LEU A C 1
ATOM 965 O O . LEU A 1 128 ? 9.312 2.190 -17.733 1.00 96.56 128 LEU A O 1
ATOM 969 N N . GLY A 1 129 ? 8.873 0.102 -18.406 1.00 96.25 129 GLY A N 1
ATOM 970 C CA . GLY A 1 129 ? 8.498 0.457 -19.774 1.00 96.25 129 GLY A CA 1
ATOM 971 C C . GLY A 1 129 ? 7.262 1.353 -19.832 1.00 96.25 129 GLY A C 1
ATOM 972 O O . GLY A 1 129 ? 7.270 2.357 -20.545 1.00 96.25 129 GLY A O 1
ATOM 973 N N . LYS A 1 130 ? 6.228 1.047 -19.038 1.00 96.44 130 LYS A N 1
ATOM 974 C CA . LYS A 1 130 ? 5.035 1.902 -18.913 1.00 96.44 130 LYS A CA 1
ATOM 975 C C . LYS A 1 130 ? 5.383 3.278 -18.342 1.00 96.44 130 LYS A C 1
ATOM 977 O O . LYS A 1 130 ? 4.981 4.284 -18.919 1.00 96.44 130 LYS A O 1
ATOM 982 N N . ALA A 1 131 ? 6.182 3.331 -17.275 1.00 97.12 131 ALA A N 1
ATOM 983 C CA . ALA A 1 131 ? 6.649 4.589 -16.691 1.00 97.12 131 ALA A CA 1
ATOM 984 C C . ALA A 1 131 ? 7.436 5.431 -17.714 1.00 97.12 131 ALA A C 1
ATOM 986 O O . ALA A 1 131 ? 7.185 6.625 -17.875 1.00 97.12 131 ALA A O 1
ATOM 987 N N . ALA A 1 132 ? 8.351 4.797 -18.454 1.00 96.56 132 ALA A N 1
ATOM 988 C CA . ALA A 1 132 ? 9.150 5.440 -19.494 1.00 96.56 132 ALA A CA 1
ATOM 989 C C . ALA A 1 132 ? 8.289 5.996 -20.639 1.00 96.56 132 ALA A C 1
ATOM 991 O O . ALA A 1 132 ? 8.540 7.108 -21.109 1.00 96.56 132 ALA A O 1
ATOM 992 N N . ALA A 1 133 ? 7.266 5.250 -21.069 1.00 96.00 133 ALA A N 1
ATOM 993 C CA . ALA A 1 133 ? 6.320 5.688 -22.096 1.00 96.00 133 ALA A CA 1
ATOM 994 C C . ALA A 1 133 ? 5.507 6.919 -21.659 1.00 96.00 133 ALA A C 1
ATOM 996 O O . ALA A 1 133 ? 5.151 7.747 -22.493 1.00 96.00 133 ALA A O 1
ATOM 997 N N . LEU A 1 134 ? 5.277 7.071 -20.352 1.00 96.12 134 LEU A N 1
ATOM 998 C CA . LEU A 1 134 ? 4.627 8.234 -19.744 1.00 96.12 134 LEU A CA 1
ATOM 999 C C . LEU A 1 134 ? 5.613 9.356 -19.367 1.00 96.12 134 LEU A C 1
ATOM 1001 O O . LEU A 1 134 ? 5.244 10.300 -18.675 1.00 96.12 134 LEU A O 1
ATOM 1005 N N . GLY A 1 135 ? 6.865 9.279 -19.829 1.00 93.50 135 GLY A N 1
ATOM 1006 C CA . GLY A 1 135 ? 7.855 10.345 -19.672 1.00 93.50 135 GLY A CA 1
ATOM 1007 C C . GLY A 1 135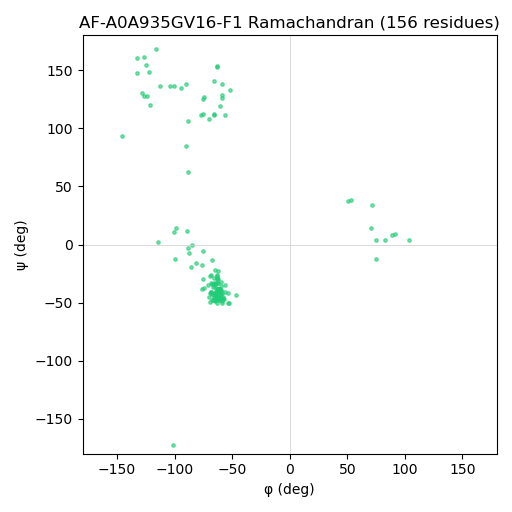 ? 8.694 10.278 -18.395 1.00 93.50 135 GLY A C 1
ATOM 1008 O O . GLY A 1 135 ? 9.474 11.198 -18.150 1.00 93.50 135 GLY A O 1
ATOM 1009 N N . HIS A 1 136 ? 8.604 9.204 -17.602 1.00 95.62 136 HIS A N 1
ATOM 1010 C CA . HIS A 1 136 ? 9.442 9.054 -16.413 1.00 95.62 136 HIS A CA 1
ATOM 1011 C C . HIS A 1 136 ? 10.923 8.912 -16.794 1.00 95.62 136 HIS A C 1
ATOM 1013 O O . HIS A 1 136 ? 11.343 7.920 -17.399 1.00 95.62 136 HIS A O 1
ATOM 1019 N N . VAL A 1 137 ? 11.728 9.919 -16.445 1.00 94.12 137 VAL A N 1
ATOM 1020 C CA . VAL A 1 137 ? 13.111 10.071 -16.929 1.00 94.12 137 VAL A CA 1
ATOM 1021 C C . VAL A 1 137 ? 14.008 8.924 -16.463 1.00 94.12 137 VAL A C 1
ATOM 1023 O O . VAL A 1 137 ? 14.763 8.373 -17.268 1.00 94.12 137 VAL A O 1
ATOM 1026 N N . ILE A 1 138 ? 13.894 8.521 -15.194 1.00 91.75 138 ILE A N 1
ATOM 1027 C CA . ILE A 1 138 ? 14.711 7.442 -14.622 1.00 91.75 138 ILE A CA 1
ATOM 1028 C C . ILE A 1 138 ? 14.383 6.113 -15.311 1.00 91.75 138 ILE A C 1
ATOM 1030 O O . ILE A 1 138 ? 15.287 5.427 -15.787 1.00 91.75 138 ILE A O 1
ATOM 1034 N N . SER A 1 139 ? 13.098 5.779 -15.463 1.00 91.88 139 SER A N 1
ATOM 1035 C CA . SER A 1 139 ? 12.704 4.527 -16.124 1.00 91.88 139 SER A CA 1
ATOM 1036 C C . SER A 1 139 ? 13.065 4.525 -17.607 1.00 91.88 139 SER A C 1
ATOM 1038 O O . SER A 1 139 ? 13.463 3.491 -18.141 1.00 91.88 139 SER A O 1
ATOM 1040 N N . LYS A 1 140 ? 13.000 5.681 -18.283 1.00 91.62 140 LYS A N 1
ATOM 1041 C CA . LYS A 1 140 ? 13.455 5.813 -19.673 1.00 91.62 140 LYS A CA 1
ATOM 1042 C C . LYS A 1 140 ? 14.946 5.505 -19.808 1.00 91.62 140 LYS A C 1
ATOM 1044 O O . LYS A 1 140 ? 15.331 4.781 -20.729 1.00 91.62 140 LYS A O 1
ATOM 1049 N N . ALA A 1 141 ? 15.774 6.010 -18.893 1.00 90.94 141 ALA A N 1
ATOM 1050 C CA . ALA A 1 141 ? 17.205 5.711 -18.869 1.00 90.94 141 ALA A CA 1
ATOM 1051 C C . ALA A 1 141 ? 17.470 4.220 -18.593 1.00 90.94 141 ALA A C 1
ATOM 1053 O O . ALA A 1 141 ? 18.278 3.599 -19.283 1.00 90.94 141 ALA A O 1
ATOM 1054 N N . GLN A 1 142 ? 16.738 3.626 -17.647 1.00 89.06 142 GLN A N 1
ATOM 1055 C CA . GLN A 1 142 ? 16.863 2.209 -17.291 1.00 89.06 142 GLN A CA 1
ATOM 1056 C C . GLN A 1 142 ? 16.490 1.279 -18.445 1.00 89.06 142 GLN A C 1
ATOM 1058 O O . GLN A 1 142 ? 17.276 0.404 -18.804 1.00 89.06 142 GLN A O 1
ATOM 1063 N N . ILE A 1 143 ? 15.328 1.489 -19.070 1.00 89.75 143 ILE A N 1
ATOM 1064 C CA . ILE A 1 143 ? 14.890 0.672 -20.207 1.00 89.75 143 ILE A CA 1
ATOM 1065 C C . ILE A 1 143 ? 15.836 0.839 -21.393 1.00 89.75 143 ILE A C 1
ATOM 1067 O O . ILE A 1 143 ? 16.192 -0.156 -22.020 1.00 89.75 143 ILE A O 1
ATOM 1071 N N . SER A 1 144 ? 16.313 2.058 -21.664 1.00 86.69 144 SER A N 1
ATOM 1072 C CA . SER A 1 144 ? 17.316 2.275 -22.712 1.00 86.69 144 SER A CA 1
ATOM 1073 C C . SER A 1 144 ? 18.582 1.463 -22.429 1.00 86.69 144 SER A C 1
ATOM 1075 O O . SER A 1 144 ? 19.036 0.729 -23.301 1.00 86.69 144 SER A O 1
ATOM 1077 N N . GLY A 1 145 ? 19.113 1.517 -21.202 1.00 82.44 145 GLY A N 1
ATOM 1078 C CA . GLY A 1 145 ? 20.291 0.741 -20.800 1.00 82.44 145 GLY A CA 1
ATOM 1079 C C . GLY A 1 145 ? 20.105 -0.772 -20.955 1.00 82.44 145 GLY A C 1
ATOM 1080 O O . GLY A 1 145 ? 20.995 -1.448 -21.468 1.00 82.44 145 GLY A O 1
ATOM 1081 N N . VAL A 1 146 ? 18.932 -1.302 -20.594 1.00 81.75 146 VAL A N 1
ATOM 1082 C CA . VAL A 1 146 ? 18.602 -2.729 -20.771 1.00 81.75 146 VAL A CA 1
ATOM 1083 C C . VAL A 1 146 ? 18.532 -3.107 -22.253 1.00 81.75 146 VAL A C 1
ATOM 1085 O O . VAL A 1 146 ? 19.066 -4.145 -22.646 1.00 81.75 146 VAL A O 1
ATOM 1088 N N . VAL A 1 147 ? 17.912 -2.274 -23.092 1.00 75.12 147 VAL A N 1
ATOM 1089 C CA . VAL A 1 147 ? 17.814 -2.516 -24.541 1.00 75.12 147 VAL A CA 1
ATOM 1090 C C . VAL A 1 147 ? 19.201 -2.485 -25.186 1.00 75.12 147 VAL A C 1
ATOM 1092 O O . VAL A 1 147 ? 19.566 -3.435 -25.874 1.00 75.12 147 VAL A O 1
ATOM 1095 N N . TYR A 1 148 ? 20.012 -1.461 -24.907 1.00 71.62 148 TYR A N 1
ATOM 1096 C CA . TYR A 1 148 ? 21.389 -1.379 -25.411 1.00 71.62 148 TYR A CA 1
ATOM 1097 C C . TYR A 1 148 ? 22.263 -2.538 -24.912 1.00 71.62 148 TYR A C 1
ATOM 1099 O O . TYR A 1 148 ? 23.061 -3.078 -25.678 1.00 71.62 148 TYR A O 1
ATOM 1107 N N . GLY A 1 149 ? 22.096 -2.959 -23.655 1.00 71.44 149 GLY A N 1
ATOM 1108 C CA . GLY A 1 149 ? 22.807 -4.105 -23.089 1.00 71.44 149 GLY A CA 1
ATOM 1109 C C . GLY A 1 149 ? 22.450 -5.430 -23.764 1.00 71.44 149 GLY A C 1
ATOM 1110 O O . GLY A 1 149 ? 23.329 -6.266 -23.939 1.00 71.44 149 GLY A O 1
ATOM 1111 N N . ARG A 1 150 ? 21.193 -5.612 -24.193 1.00 65.06 150 ARG A N 1
ATOM 1112 C CA . ARG A 1 150 ? 20.740 -6.806 -24.933 1.00 65.06 150 ARG A CA 1
ATOM 1113 C C . ARG A 1 150 ? 21.216 -6.824 -26.386 1.00 65.06 150 ARG A C 1
ATOM 1115 O O . ARG A 1 150 ? 21.568 -7.886 -26.881 1.00 65.06 150 ARG A O 1
ATOM 1122 N N . VAL A 1 151 ? 21.256 -5.670 -27.054 1.00 67.44 151 VAL A N 1
ATOM 1123 C CA . VAL A 1 151 ? 21.712 -5.560 -28.455 1.00 67.44 151 VAL A CA 1
ATOM 112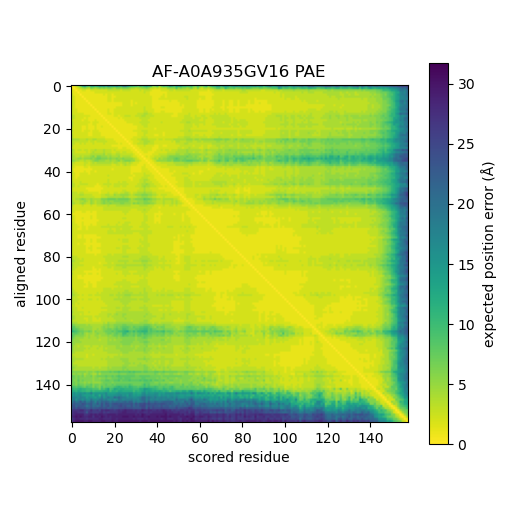4 C C . VAL A 1 151 ? 23.221 -5.810 -28.590 1.00 67.44 151 VAL A C 1
ATOM 1126 O O . VAL A 1 151 ? 23.669 -6.291 -29.624 1.00 67.44 151 VAL A O 1
ATOM 1129 N N . ASN A 1 152 ? 23.999 -5.539 -27.538 1.00 60.12 152 ASN A N 1
ATOM 1130 C CA . ASN A 1 152 ? 25.457 -5.687 -27.538 1.00 60.12 152 ASN A CA 1
ATOM 1131 C C . ASN A 1 152 ? 25.963 -6.992 -26.888 1.00 60.12 152 ASN A C 1
ATOM 1133 O O . ASN A 1 152 ? 27.155 -7.096 -26.597 1.00 60.12 152 ASN A O 1
ATOM 1137 N N . GLN A 1 153 ? 25.101 -7.988 -26.643 1.00 52.44 153 GLN A N 1
ATOM 1138 C CA . GLN A 1 153 ? 25.583 -9.309 -26.226 1.00 52.44 153 GLN A CA 1
ATOM 1139 C C . GLN A 1 153 ? 26.190 -10.036 -27.437 1.00 52.44 153 GLN A C 1
ATOM 1141 O O . GLN A 1 153 ? 25.517 -10.141 -28.465 1.00 52.44 153 GLN A O 1
ATOM 1146 N N . PRO A 1 154 ? 27.441 -10.537 -27.359 1.00 55.53 154 PRO A N 1
ATOM 1147 C CA . PRO A 1 154 ? 27.993 -11.356 -28.429 1.00 55.53 154 PRO A CA 1
ATOM 1148 C C . PRO A 1 154 ? 27.093 -12.581 -28.609 1.00 55.53 154 PRO A C 1
ATOM 1150 O O . PRO A 1 154 ? 26.755 -13.252 -27.632 1.00 55.53 154 PRO A O 1
ATOM 1153 N N . MET A 1 155 ? 26.674 -12.839 -29.851 1.00 47.00 155 MET A N 1
ATOM 1154 C CA . MET A 1 155 ? 25.871 -14.016 -30.183 1.00 47.00 155 MET A CA 1
ATOM 1155 C C . MET A 1 155 ? 26.575 -15.265 -29.631 1.00 47.00 155 MET A C 1
ATOM 1157 O O . MET A 1 155 ? 27.792 -15.382 -29.806 1.00 47.00 155 MET A O 1
ATOM 1161 N N . PRO A 1 156 ? 25.865 -16.174 -28.937 1.00 49.06 156 PRO A N 1
ATOM 1162 C CA . PRO A 1 156 ? 26.486 -17.393 -28.444 1.00 49.06 156 PRO A CA 1
ATOM 1163 C C . PRO A 1 156 ? 27.055 -18.159 -29.640 1.00 49.06 156 PRO A C 1
ATOM 1165 O O . PRO A 1 156 ? 26.339 -18.398 -30.611 1.00 49.06 156 PRO A O 1
ATOM 1168 N N . ASN A 1 157 ? 28.347 -18.498 -29.577 1.00 54.44 157 ASN A N 1
ATOM 1169 C CA . ASN A 1 157 ? 28.978 -19.375 -30.559 1.00 54.44 157 ASN A CA 1
ATOM 1170 C C . ASN A 1 157 ? 28.185 -20.688 -30.600 1.00 54.44 157 ASN A C 1
ATOM 1172 O O . ASN A 1 157 ? 28.170 -21.429 -29.616 1.00 54.44 157 ASN A O 1
ATOM 1176 N N . SER A 1 158 ? 27.497 -20.910 -31.719 1.00 59.09 158 SER A N 1
ATOM 1177 C CA . SER A 1 158 ? 26.834 -22.161 -32.096 1.00 59.09 158 SER A CA 1
ATOM 1178 C C . SER A 1 158 ? 27.836 -23.266 -32.391 1.00 59.09 158 SER A C 1
ATOM 1180 O O . SER A 1 158 ? 28.870 -22.935 -33.017 1.00 59.09 158 SER A O 1
#

Solvent-accessible surface area (backbone atoms only — not comparable to full-atom values): 8262 Å² total; per-residue (Å²): 132,60,58,35,45,57,67,54,50,25,49,47,34,73,43,56,66,72,56,51,54,47,35,43,73,74,61,66,29,51,69,50,74,56,97,91,38,63,28,33,34,50,74,48,40,53,95,52,42,69,57,99,66,57,83,82,46,46,62,44,52,41,38,25,66,74,61,38,41,65,35,13,31,55,53,16,50,58,25,46,80,67,71,37,33,61,45,14,49,55,28,20,51,56,9,31,74,73,66,35,34,69,24,16,34,53,50,9,52,24,19,53,71,31,56,68,42,74,66,33,53,68,63,7,50,52,28,18,49,54,9,26,75,71,64,30,63,69,29,39,53,50,52,50,51,53,52,54,56,62,73,68,52,79,76,78,86,125